Protein AF-A0A9P6QVF9-F1 (afdb_monomer_lite)

Structure (mmCIF, N/CA/C/O backbone):
data_AF-A0A9P6QVF9-F1
#
_entry.id   AF-A0A9P6QVF9-F1
#
loop_
_atom_site.group_PDB
_atom_site.id
_atom_site.type_symbol
_atom_site.label_atom_id
_atom_site.label_alt_id
_atom_site.label_comp_id
_atom_site.label_asym_id
_atom_site.label_entity_id
_atom_site.label_seq_id
_atom_site.pdbx_PDB_ins_code
_atom_site.Cartn_x
_atom_site.Cartn_y
_atom_site.Cartn_z
_atom_site.occupancy
_atom_site.B_iso_or_equiv
_atom_site.auth_seq_id
_atom_site.auth_comp_id
_atom_site.auth_asym_id
_atom_site.auth_atom_id
_atom_site.pdbx_PDB_model_num
ATOM 1 N N . MET A 1 1 ? 20.000 -30.151 -57.744 1.00 41.16 1 MET A N 1
ATOM 2 C CA . MET A 1 1 ? 19.750 -29.574 -56.409 1.00 41.16 1 MET A CA 1
ATOM 3 C C . MET A 1 1 ? 18.537 -28.667 -56.539 1.00 41.16 1 MET A C 1
ATOM 5 O O . MET A 1 1 ? 18.630 -27.640 -57.194 1.00 41.16 1 MET A O 1
ATOM 9 N N . ARG A 1 2 ? 17.377 -29.124 -56.068 1.00 47.38 2 ARG A N 1
ATOM 10 C CA . ARG A 1 2 ? 16.087 -28.426 -56.142 1.00 47.38 2 ARG A CA 1
ATOM 11 C C . ARG A 1 2 ? 15.534 -28.455 -54.720 1.00 47.38 2 ARG A C 1
ATOM 13 O O . ARG A 1 2 ? 15.505 -29.525 -54.126 1.00 47.38 2 ARG A O 1
ATOM 20 N N . LEU A 1 3 ? 15.250 -27.286 -54.156 1.00 45.09 3 LEU A N 1
ATOM 21 C CA . LEU A 1 3 ? 14.757 -27.143 -52.787 1.00 45.09 3 LEU A CA 1
ATOM 22 C C . LEU A 1 3 ? 13.259 -27.481 -52.757 1.00 45.09 3 LEU A C 1
ATOM 24 O O . LEU A 1 3 ? 12.500 -26.962 -53.576 1.00 45.09 3 LEU A O 1
ATOM 28 N N . GLU A 1 4 ? 12.867 -28.367 -51.842 1.00 59.50 4 GLU A N 1
ATOM 29 C CA . GLU A 1 4 ? 11.473 -28.711 -51.532 1.00 59.50 4 GLU A CA 1
ATOM 30 C C . GLU A 1 4 ? 10.779 -27.554 -50.771 1.00 59.50 4 GLU A C 1
ATOM 32 O O . GLU A 1 4 ? 11.452 -26.831 -50.029 1.00 59.50 4 GLU A O 1
ATOM 37 N N . PRO A 1 5 ? 9.455 -27.349 -50.920 1.00 50.53 5 PRO A N 1
ATOM 38 C CA . PRO A 1 5 ? 8.721 -26.276 -50.247 1.00 50.53 5 PRO A CA 1
ATOM 39 C C . PRO A 1 5 ? 8.345 -26.645 -48.800 1.00 50.53 5 PRO A C 1
ATOM 41 O O . PRO A 1 5 ? 7.851 -27.739 -48.534 1.00 50.53 5 PRO A O 1
ATOM 44 N N . LEU A 1 6 ? 8.531 -25.712 -47.860 1.00 49.53 6 LEU A N 1
ATOM 45 C CA . LEU A 1 6 ? 8.121 -25.882 -46.464 1.00 49.53 6 LEU A CA 1
ATOM 46 C C . LEU A 1 6 ? 6.632 -25.521 -46.299 1.00 49.53 6 LEU A C 1
ATOM 48 O O . LEU A 1 6 ? 6.239 -24.377 -46.526 1.00 49.53 6 LEU A O 1
ATOM 52 N N . LEU A 1 7 ? 5.818 -26.488 -45.873 1.00 46.38 7 LEU A N 1
ATOM 53 C CA . LEU A 1 7 ? 4.444 -26.299 -45.398 1.00 46.38 7 LEU A CA 1
ATOM 54 C C . LEU A 1 7 ? 4.333 -26.872 -43.976 1.00 46.38 7 LEU A C 1
ATOM 56 O O . LEU A 1 7 ? 4.651 -28.044 -43.811 1.00 46.38 7 LEU A O 1
ATOM 60 N N . LEU A 1 8 ? 3.885 -26.066 -42.997 1.00 40.12 8 LEU A N 1
ATOM 61 C CA . LEU A 1 8 ? 3.154 -26.396 -41.739 1.00 40.12 8 LEU A CA 1
ATOM 62 C C . LEU A 1 8 ? 3.320 -25.222 -40.745 1.00 40.12 8 LEU A C 1
ATOM 64 O O . LEU A 1 8 ? 4.406 -24.665 -40.665 1.00 40.12 8 LEU A O 1
ATOM 68 N N . ALA A 1 9 ? 2.391 -24.823 -39.874 1.00 36.91 9 ALA A N 1
ATOM 69 C CA . ALA A 1 9 ? 0.944 -24.970 -39.705 1.00 36.91 9 ALA A CA 1
ATOM 70 C C . ALA A 1 9 ? 0.539 -24.014 -38.559 1.00 36.91 9 ALA A C 1
ATOM 72 O O . ALA A 1 9 ? 1.355 -23.689 -37.697 1.00 36.91 9 ALA A O 1
ATOM 73 N N . ALA A 1 10 ? -0.718 -23.572 -38.543 1.00 45.25 10 ALA A N 1
ATOM 74 C CA . ALA A 1 10 ? -1.314 -22.890 -37.400 1.00 45.25 10 ALA A CA 1
ATOM 75 C C . ALA A 1 10 ? -1.570 -23.882 -36.251 1.00 45.25 10 ALA A C 1
ATOM 77 O O . ALA A 1 10 ? -2.075 -24.975 -36.496 1.00 45.25 10 ALA A O 1
ATOM 78 N N . THR A 1 11 ? -1.319 -23.475 -35.005 1.00 36.38 11 THR A N 1
ATOM 79 C CA . THR A 1 11 ? -1.857 -24.154 -33.815 1.00 36.38 11 THR A CA 1
ATOM 80 C C . THR A 1 11 ? -2.284 -23.133 -32.772 1.00 36.38 11 THR A C 1
ATOM 82 O O . THR A 1 11 ? -1.460 -22.474 -32.142 1.00 36.38 11 THR A O 1
ATOM 85 N N . SER A 1 12 ? -3.598 -23.031 -32.596 1.00 43.41 12 SER A N 1
ATOM 86 C CA . SER A 1 12 ? -4.263 -22.491 -31.415 1.00 43.41 12 SER A CA 1
ATOM 87 C C . SER A 1 12 ? -3.916 -23.352 -30.196 1.00 43.41 12 SER A C 1
ATOM 89 O O . SER A 1 12 ? -3.988 -24.576 -30.289 1.00 43.41 12 SER A O 1
ATOM 91 N N . ILE A 1 13 ? -3.611 -22.750 -29.043 1.00 44.88 13 ILE A N 1
ATOM 92 C CA . ILE A 1 13 ? -3.644 -23.462 -27.756 1.00 44.88 13 ILE A CA 1
ATOM 93 C C . ILE A 1 13 ? -4.695 -22.798 -26.870 1.00 44.88 13 ILE A C 1
ATOM 95 O O . ILE A 1 13 ? -4.659 -21.597 -26.612 1.00 44.88 13 ILE A O 1
ATOM 99 N N . SER A 1 14 ? -5.665 -23.623 -26.484 1.00 39.09 14 SER A N 1
ATOM 100 C CA . SER A 1 14 ? -6.844 -23.302 -25.691 1.00 39.09 14 SER A CA 1
ATOM 101 C C . SER A 1 14 ? -6.558 -23.334 -24.189 1.00 39.09 14 SER A C 1
ATOM 103 O O . SER A 1 14 ? -5.805 -24.167 -23.694 1.00 39.09 14 SER A O 1
ATOM 105 N N . LEU A 1 15 ? -7.273 -22.442 -23.509 1.00 43.50 15 LEU A N 1
ATOM 106 C CA . LEU A 1 15 ? -7.647 -22.352 -22.099 1.00 43.50 15 LEU A CA 1
ATOM 107 C C . LEU A 1 15 ? -7.836 -23.698 -21.356 1.00 43.50 15 LEU A C 1
ATOM 109 O O . LEU A 1 15 ? -8.601 -24.542 -21.822 1.00 43.50 15 LEU A O 1
ATOM 113 N N . VAL A 1 16 ? -7.261 -23.821 -20.149 1.00 40.62 16 VAL A N 1
ATOM 114 C CA . VAL A 1 16 ? -7.774 -24.633 -19.019 1.00 40.62 16 VAL A CA 1
ATOM 115 C C . VAL A 1 16 ? -7.576 -23.837 -17.717 1.00 40.62 16 VAL A C 1
ATOM 117 O O . VAL A 1 16 ? -6.576 -23.141 -17.559 1.00 40.62 16 VAL A O 1
ATOM 120 N N . ALA A 1 17 ? -8.564 -23.895 -16.823 1.00 34.88 17 ALA A N 1
ATOM 121 C CA . ALA A 1 17 ? -8.843 -22.933 -15.759 1.00 34.88 17 ALA A CA 1
ATOM 122 C C . ALA A 1 17 ? -8.644 -23.480 -14.318 1.00 34.88 17 ALA A C 1
ATOM 124 O O . ALA A 1 17 ? -8.763 -24.681 -14.104 1.00 34.88 17 ALA A O 1
ATOM 125 N N . LEU A 1 18 ? -8.470 -22.536 -13.370 1.00 39.56 18 LEU A N 1
ATOM 126 C CA . LEU A 1 18 ? -8.835 -22.519 -11.926 1.00 39.56 18 LEU A CA 1
ATOM 127 C C . LEU A 1 18 ? -8.061 -23.395 -10.903 1.00 39.56 18 LEU A C 1
ATOM 129 O O . LEU A 1 18 ? -8.211 -24.606 -10.889 1.00 39.56 18 LEU A O 1
ATOM 133 N N . THR A 1 19 ? -7.312 -22.770 -9.973 1.00 38.16 19 THR A N 1
ATOM 134 C CA . THR A 1 19 ? -7.721 -22.410 -8.581 1.00 38.16 19 THR A CA 1
ATOM 135 C C . THR A 1 19 ? -6.498 -22.106 -7.691 1.00 38.16 19 THR A C 1
ATOM 137 O O . THR A 1 19 ? -5.826 -23.031 -7.243 1.00 38.16 19 THR A O 1
ATOM 140 N N . SER A 1 20 ? -6.269 -20.836 -7.351 1.00 36.72 20 SER A N 1
ATOM 141 C CA . SER A 1 20 ? -5.909 -20.393 -5.990 1.00 36.72 20 SER A CA 1
ATOM 142 C C . SER A 1 20 ? -5.863 -18.862 -5.944 1.00 36.72 20 SER A C 1
ATOM 144 O O . SER A 1 20 ? -5.066 -18.208 -6.606 1.00 36.72 20 SER A O 1
ATOM 146 N N . ILE A 1 21 ? -6.780 -1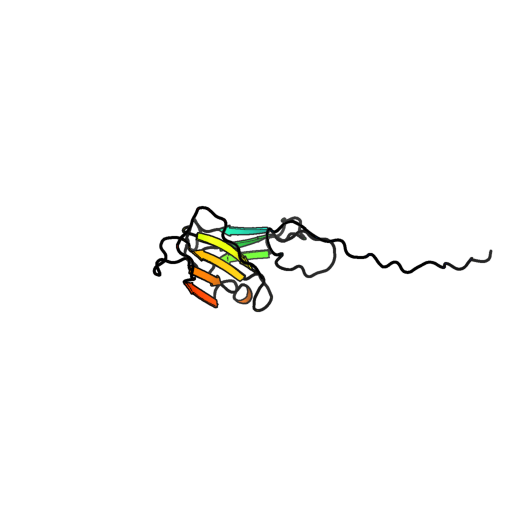8.287 -5.171 1.00 45.78 21 ILE A N 1
ATOM 147 C CA . ILE A 1 21 ? -6.770 -16.879 -4.776 1.00 45.78 21 ILE A CA 1
ATOM 148 C C . ILE A 1 21 ? -5.526 -16.656 -3.913 1.00 45.78 21 ILE A C 1
ATOM 150 O O . ILE A 1 21 ? -5.457 -17.270 -2.852 1.00 45.78 21 ILE A O 1
ATOM 154 N N . GLN A 1 22 ? -4.593 -15.804 -4.349 1.00 32.62 22 GLN A N 1
ATOM 155 C CA . GLN A 1 22 ? -3.842 -14.838 -3.530 1.00 32.62 22 GLN A CA 1
ATOM 156 C C . GLN A 1 22 ? -3.112 -13.845 -4.458 1.00 32.62 22 GLN A C 1
ATOM 158 O O . GLN A 1 22 ? -2.363 -14.256 -5.336 1.00 32.62 22 GLN A O 1
ATOM 163 N N . ALA A 1 23 ? -3.307 -12.552 -4.185 1.00 37.00 23 ALA A N 1
ATOM 164 C CA . ALA A 1 23 ? -2.587 -11.395 -4.722 1.00 37.00 23 ALA A CA 1
ATOM 165 C C . ALA A 1 23 ? -2.733 -11.125 -6.231 1.00 37.00 23 ALA A C 1
ATOM 167 O O . ALA A 1 23 ? -2.056 -11.692 -7.086 1.00 37.00 23 ALA A O 1
ATOM 168 N N . TYR A 1 24 ? -3.594 -10.160 -6.541 1.00 42.28 24 TYR A N 1
ATOM 169 C CA . TYR A 1 24 ? -3.628 -9.516 -7.839 1.00 42.28 24 TYR A CA 1
ATOM 170 C C . TYR A 1 24 ? -2.259 -8.946 -8.227 1.00 42.28 24 TYR A C 1
ATOM 172 O O . TYR A 1 24 ? -1.623 -8.189 -7.493 1.00 42.28 24 TYR A O 1
ATOM 180 N N . ASN A 1 25 ? -1.823 -9.343 -9.421 1.00 41.41 25 ASN A N 1
ATOM 181 C CA . ASN A 1 25 ? -0.649 -8.839 -10.110 1.00 41.41 25 ASN A CA 1
ATOM 182 C C . ASN A 1 25 ? -0.811 -7.342 -10.401 1.00 41.41 25 ASN A C 1
ATOM 184 O O . ASN A 1 25 ? -1.573 -6.976 -11.298 1.00 41.41 25 ASN A O 1
ATOM 188 N N . VAL A 1 26 ? -0.020 -6.476 -9.761 1.00 47.81 26 VAL A N 1
ATOM 189 C CA . VAL A 1 26 ? 0.208 -5.136 -10.317 1.00 47.81 26 VAL A CA 1
ATOM 190 C C . VAL A 1 26 ? 1.258 -5.201 -11.432 1.00 47.81 26 VAL A C 1
ATOM 192 O O . VAL A 1 26 ? 2.441 -4.972 -11.223 1.00 47.81 26 VAL A O 1
ATOM 195 N N . LEU A 1 27 ? 0.756 -5.576 -12.611 1.00 48.09 27 LEU A N 1
ATOM 196 C CA . LEU A 1 27 ? 1.010 -5.034 -13.954 1.00 48.09 27 LEU A CA 1
ATOM 197 C C . LEU A 1 27 ? 2.465 -4.835 -14.445 1.00 48.09 27 LEU A C 1
ATOM 199 O O . LEU A 1 27 ? 3.048 -3.757 -14.363 1.00 48.09 27 LEU A O 1
ATOM 203 N N . ASN A 1 28 ? 2.946 -5.875 -15.141 1.00 56.69 28 ASN A N 1
ATOM 204 C CA . ASN A 1 28 ? 3.884 -5.834 -16.275 1.00 56.69 28 ASN A CA 1
ATOM 205 C C . ASN A 1 28 ? 3.642 -4.639 -17.212 1.00 56.69 28 ASN A C 1
ATOM 207 O O . ASN A 1 28 ? 2.479 -4.411 -17.515 1.00 56.69 28 ASN A O 1
ATOM 211 N N . GLN A 1 29 ? 4.699 -4.030 -17.789 1.00 46.53 29 GLN A N 1
ATOM 212 C CA . GLN A 1 29 ? 4.863 -3.823 -19.251 1.00 46.53 29 GLN A CA 1
ATOM 213 C C . GLN A 1 29 ? 6.312 -3.417 -19.624 1.00 46.53 29 GLN A C 1
ATOM 215 O O . GLN A 1 29 ? 6.639 -2.240 -19.682 1.00 46.53 29 GLN A O 1
ATOM 220 N N . THR A 1 30 ? 7.164 -4.385 -19.972 1.00 37.03 30 THR A N 1
ATOM 221 C CA . THR A 1 30 ? 7.633 -4.566 -21.363 1.00 37.03 30 THR A CA 1
ATOM 222 C C . THR A 1 30 ? 7.828 -6.068 -21.590 1.00 37.03 30 THR A C 1
ATOM 224 O O . THR A 1 30 ? 8.075 -6.813 -20.646 1.00 37.03 30 THR A O 1
ATOM 227 N N . GLY A 1 31 ? 7.584 -6.545 -22.809 1.00 43.19 31 GLY A N 1
ATOM 228 C CA . GLY A 1 31 ? 7.525 -7.972 -23.122 1.00 43.19 31 GLY A CA 1
ATOM 229 C C . GLY A 1 31 ? 8.776 -8.779 -22.737 1.00 43.19 31 GLY A C 1
ATOM 230 O O . GLY A 1 31 ? 9.888 -8.264 -22.707 1.00 43.19 31 GLY A O 1
ATOM 231 N N . SER A 1 32 ? 8.553 -10.084 -22.547 1.00 43.53 32 SER A N 1
ATOM 232 C CA . SER A 1 32 ? 9.502 -11.164 -22.212 1.00 43.53 32 SER A CA 1
ATOM 233 C C . SER A 1 32 ? 9.743 -11.430 -20.712 1.00 43.53 32 SER A C 1
ATOM 235 O O . SER A 1 32 ? 10.614 -10.858 -20.077 1.00 43.53 32 SER A O 1
ATOM 237 N N . GLY A 1 33 ? 8.972 -12.368 -20.147 1.00 53.34 33 GLY A N 1
ATOM 238 C CA . GLY A 1 33 ? 9.454 -13.325 -19.134 1.00 53.34 33 GLY A CA 1
ATOM 239 C C . GLY A 1 33 ? 10.055 -12.823 -17.809 1.00 53.34 33 GLY A C 1
ATOM 240 O O . GLY A 1 33 ? 10.775 -13.596 -17.184 1.00 53.34 33 GLY A O 1
ATOM 241 N N . GLY A 1 34 ? 9.810 -11.583 -17.378 1.00 67.75 34 GLY A N 1
ATOM 242 C CA . GLY A 1 34 ? 10.340 -11.049 -16.115 1.00 67.75 34 GLY A CA 1
ATOM 243 C C . GLY A 1 34 ? 9.534 -11.454 -14.872 1.00 67.75 34 GLY A C 1
ATOM 244 O O . GLY A 1 34 ? 8.325 -11.658 -14.948 1.00 67.75 34 GLY A O 1
ATOM 245 N N . ASN A 1 35 ? 10.209 -11.542 -13.720 1.00 84.44 35 ASN A N 1
ATOM 246 C CA . ASN A 1 35 ? 9.578 -11.700 -12.403 1.00 84.44 35 ASN A CA 1
ATOM 247 C C . ASN A 1 35 ? 8.797 -10.428 -12.003 1.00 84.44 35 ASN A C 1
ATOM 249 O O . ASN A 1 35 ? 9.167 -9.344 -12.465 1.00 84.44 35 ASN A O 1
ATOM 253 N N . PRO A 1 36 ? 7.780 -10.518 -11.120 1.00 84.81 36 PRO A N 1
ATOM 254 C CA . PRO A 1 36 ? 7.169 -9.333 -10.514 1.00 84.81 36 PRO A CA 1
ATOM 255 C C . PRO A 1 36 ? 8.201 -8.512 -9.730 1.00 84.81 36 PRO A C 1
ATOM 257 O O . PRO A 1 36 ? 9.190 -9.055 -9.237 1.00 84.81 36 PRO A O 1
ATOM 260 N N . ASP A 1 37 ? 7.961 -7.210 -9.583 1.00 88.00 37 ASP A N 1
ATOM 261 C CA . ASP A 1 37 ? 8.799 -6.350 -8.746 1.00 88.00 37 ASP A CA 1
ATOM 262 C C . ASP A 1 37 ? 8.608 -6.671 -7.252 1.00 88.00 37 ASP A C 1
ATOM 264 O O . ASP A 1 37 ? 7.502 -6.954 -6.789 1.00 88.00 37 ASP A O 1
ATOM 268 N N . LEU A 1 38 ? 9.691 -6.597 -6.475 1.00 93.31 38 LEU A N 1
ATOM 269 C CA . LEU A 1 38 ? 9.655 -6.761 -5.021 1.00 93.31 38 LEU A CA 1
ATOM 270 C C . LEU A 1 38 ? 9.401 -5.408 -4.359 1.00 93.31 38 LEU A C 1
ATOM 272 O O . LEU A 1 38 ? 10.172 -4.468 -4.559 1.00 93.31 38 LEU A O 1
ATOM 276 N N . VAL A 1 39 ? 8.374 -5.332 -3.514 1.00 95.94 39 VAL A N 1
ATOM 277 C CA . VAL A 1 39 ? 8.044 -4.128 -2.743 1.00 95.94 39 VAL A CA 1
ATOM 278 C C . VAL A 1 39 ? 8.366 -4.341 -1.268 1.00 95.94 39 VAL A C 1
ATOM 280 O O . VAL A 1 39 ? 7.946 -5.325 -0.663 1.00 95.94 39 VAL A O 1
ATOM 283 N N . PHE A 1 40 ? 9.082 -3.389 -0.676 1.00 96.75 40 PHE A N 1
ATOM 284 C CA . PHE A 1 40 ? 9.288 -3.291 0.764 1.00 96.75 40 PHE A CA 1
ATOM 285 C C . PHE A 1 40 ? 8.712 -1.968 1.274 1.00 96.75 40 PHE A C 1
ATOM 287 O O . PHE A 1 40 ? 9.105 -0.890 0.828 1.00 96.75 40 PHE A O 1
ATOM 294 N N . ILE A 1 41 ? 7.771 -2.062 2.213 1.00 97.88 41 ILE A N 1
ATOM 295 C CA . ILE A 1 41 ? 7.120 -0.912 2.844 1.00 97.88 41 ILE A CA 1
ATOM 296 C C . ILE A 1 41 ? 7.717 -0.771 4.240 1.00 97.88 41 ILE A C 1
ATOM 298 O O . ILE A 1 41 ? 7.466 -1.588 5.128 1.00 97.88 41 ILE A O 1
ATOM 302 N N . LYS A 1 42 ? 8.553 0.248 4.429 1.00 97.56 42 LYS A N 1
ATOM 303 C CA . LYS A 1 42 ? 9.252 0.481 5.691 1.00 97.56 42 LYS A CA 1
ATOM 304 C C . LYS A 1 42 ? 8.416 1.403 6.570 1.00 97.56 42 LYS A C 1
ATOM 306 O O . LYS A 1 42 ? 8.261 2.583 6.270 1.00 97.56 42 LYS A O 1
ATOM 311 N N . THR A 1 43 ? 7.891 0.864 7.666 1.00 97.94 43 THR A N 1
ATOM 312 C CA . THR A 1 43 ? 6.884 1.534 8.509 1.00 97.94 43 THR A CA 1
ATOM 313 C C . THR A 1 43 ? 7.422 2.082 9.827 1.00 97.94 43 THR A C 1
ATOM 315 O O . THR A 1 43 ? 6.691 2.726 10.571 1.00 97.94 43 THR A O 1
ATOM 318 N N . SER A 1 44 ? 8.694 1.835 10.135 1.00 96.06 44 SER A N 1
ATOM 319 C CA . SER A 1 44 ? 9.332 2.246 11.385 1.00 96.06 44 SER A CA 1
ATOM 320 C C . SER A 1 44 ? 10.812 2.554 11.168 1.00 96.06 44 SER A C 1
ATOM 322 O O . SER A 1 44 ? 11.415 2.104 10.187 1.00 96.06 44 SER A O 1
ATOM 324 N N . ASN A 1 45 ? 11.405 3.324 12.088 1.00 94.62 45 ASN A N 1
ATOM 325 C CA . ASN A 1 45 ? 12.826 3.695 12.059 1.00 94.62 45 ASN A CA 1
ATOM 326 C C . ASN A 1 45 ? 13.249 4.299 10.704 1.00 94.62 45 ASN A C 1
ATOM 328 O O . ASN A 1 45 ? 14.287 3.953 10.124 1.00 94.62 45 ASN A O 1
ATOM 332 N N . THR A 1 46 ? 12.390 5.162 10.163 1.00 95.19 46 THR A N 1
ATOM 333 C CA . THR A 1 46 ? 12.639 5.889 8.915 1.00 95.19 46 THR A CA 1
ATOM 334 C C . THR A 1 46 ? 13.311 7.228 9.231 1.00 95.19 46 THR A C 1
ATOM 336 O O . THR A 1 46 ? 12.874 7.913 10.159 1.00 95.19 46 THR A O 1
ATOM 339 N N . PRO A 1 47 ? 14.360 7.642 8.495 1.00 93.88 47 PRO A N 1
ATOM 340 C CA . PRO A 1 47 ? 15.017 8.932 8.726 1.00 93.88 47 PRO A CA 1
ATOM 341 C C . PRO A 1 47 ? 14.069 10.134 8.625 1.00 93.88 47 PRO A C 1
ATOM 343 O O . PRO A 1 47 ? 14.282 11.148 9.283 1.00 93.88 47 PRO A O 1
ATOM 346 N N . SER A 1 48 ? 13.019 10.016 7.807 1.00 93.69 48 SER A N 1
ATOM 347 C CA . SER A 1 48 ? 12.014 11.060 7.590 1.00 93.69 48 SER A CA 1
ATOM 348 C C . SER A 1 48 ? 10.874 11.060 8.619 1.00 93.69 48 SER A C 1
ATOM 350 O O . SER A 1 48 ? 10.057 11.981 8.620 1.00 93.69 48 SER A O 1
ATOM 352 N N . GLY A 1 49 ? 10.767 10.023 9.460 1.00 97.19 49 GLY A N 1
ATOM 353 C CA . GLY A 1 49 ? 9.584 9.774 10.293 1.00 97.19 49 GLY A CA 1
ATOM 354 C C . GLY A 1 49 ? 8.321 9.417 9.492 1.00 97.19 49 GLY A C 1
ATOM 355 O O . GLY A 1 49 ? 7.224 9.373 10.056 1.00 97.19 49 GLY A O 1
ATOM 356 N N . ARG A 1 50 ? 8.454 9.180 8.181 1.00 98.25 50 ARG A N 1
ATOM 357 C CA . ARG A 1 50 ? 7.371 8.841 7.254 1.00 98.25 50 ARG A CA 1
ATOM 358 C C . ARG A 1 50 ? 7.551 7.436 6.708 1.00 98.25 50 ARG A C 1
ATOM 360 O O . ARG A 1 50 ? 8.675 6.979 6.549 1.00 98.25 50 ARG A O 1
ATOM 367 N N . VAL A 1 51 ? 6.455 6.734 6.430 1.00 98.50 51 VAL A N 1
ATOM 368 C CA . VAL A 1 51 ? 6.519 5.415 5.775 1.00 98.50 51 VAL A CA 1
ATOM 369 C C . VAL A 1 51 ? 7.245 5.569 4.443 1.00 98.50 51 VAL A C 1
ATOM 371 O O . VAL A 1 51 ? 6.977 6.525 3.718 1.00 98.50 51 VAL A O 1
ATOM 374 N N . GLU A 1 52 ? 8.142 4.646 4.112 1.00 98.12 52 GLU A N 1
ATOM 375 C CA . GLU A 1 52 ? 8.894 4.656 2.853 1.00 98.12 52 GLU A CA 1
ATOM 376 C C . GLU A 1 52 ? 8.499 3.468 1.978 1.00 98.12 52 GLU A C 1
ATOM 378 O O . GLU A 1 52 ? 8.377 2.340 2.465 1.00 98.12 52 GLU A O 1
ATOM 383 N N . VAL A 1 53 ? 8.355 3.709 0.674 1.00 97.56 53 VAL A N 1
ATOM 384 C CA . VAL A 1 53 ? 8.168 2.654 -0.328 1.00 97.56 53 VAL A CA 1
ATOM 385 C C . VAL A 1 53 ? 9.482 2.416 -1.054 1.00 97.56 53 VAL A C 1
ATOM 387 O O . VAL A 1 53 ? 10.071 3.337 -1.626 1.00 97.56 53 VAL A O 1
ATOM 390 N N . HIS A 1 54 ? 9.901 1.155 -1.064 1.00 96.38 54 HIS A N 1
ATOM 391 C CA . HIS A 1 54 ? 11.069 0.657 -1.778 1.00 96.38 54 HIS A CA 1
ATOM 392 C C . HIS A 1 54 ? 10.610 -0.369 -2.814 1.00 96.38 54 HIS A C 1
ATOM 394 O O . HIS A 1 54 ? 9.875 -1.291 -2.465 1.00 96.38 54 HIS A O 1
ATOM 400 N N . ILE A 1 55 ? 11.041 -0.237 -4.071 1.00 93.94 55 ILE A N 1
ATOM 401 C CA . ILE A 1 55 ? 10.721 -1.203 -5.136 1.00 93.94 55 ILE A CA 1
ATOM 402 C C . ILE A 1 55 ? 12.008 -1.658 -5.819 1.00 93.94 55 ILE A C 1
ATOM 404 O O . ILE A 1 55 ? 12.782 -0.828 -6.307 1.00 93.94 55 ILE A O 1
ATOM 408 N N . ALA A 1 56 ? 12.232 -2.970 -5.858 1.00 91.00 56 ALA A N 1
ATOM 409 C CA . ALA A 1 56 ? 13.317 -3.609 -6.592 1.00 91.00 56 ALA A CA 1
ATOM 410 C C . ALA A 1 56 ? 12.776 -4.315 -7.840 1.00 91.00 56 ALA A C 1
ATOM 412 O O . ALA A 1 56 ? 11.810 -5.072 -7.767 1.00 91.00 56 ALA A O 1
ATOM 413 N N . SER A 1 57 ? 13.425 -4.077 -8.978 1.00 85.69 57 SER A N 1
ATOM 414 C CA . SER A 1 57 ? 12.966 -4.547 -10.283 1.00 85.69 57 SER A CA 1
ATOM 415 C C . SER A 1 57 ? 13.098 -6.066 -10.421 1.00 85.69 57 SER A C 1
ATOM 417 O O . SER A 1 57 ? 14.209 -6.604 -10.355 1.00 85.69 57 SER A O 1
ATOM 419 N N . GLY A 1 58 ? 11.998 -6.760 -10.698 1.00 84.94 58 GLY A N 1
ATOM 420 C CA . GLY A 1 58 ? 11.981 -8.200 -10.948 1.00 84.94 58 GLY A CA 1
ATOM 421 C C . GLY A 1 58 ? 12.718 -8.584 -12.232 1.00 84.94 58 GLY A C 1
ATOM 422 O O . GLY A 1 58 ? 13.441 -9.583 -12.254 1.00 84.94 58 GLY A O 1
ATOM 423 N N . SER A 1 59 ? 12.662 -7.741 -13.271 1.00 86.25 59 SER A N 1
ATOM 424 C CA . SER A 1 59 ? 13.442 -7.929 -14.508 1.00 86.25 59 SER A CA 1
ATOM 425 C C . SER A 1 59 ? 14.954 -7.828 -14.290 1.00 86.25 59 SER A C 1
ATOM 427 O O . SER A 1 59 ? 15.727 -8.391 -15.059 1.00 86.25 59 SER A O 1
ATOM 429 N N . SER A 1 60 ? 15.390 -7.143 -13.228 1.00 83.75 60 SER A N 1
ATOM 430 C CA . SER A 1 60 ? 16.799 -7.080 -12.824 1.00 83.75 60 SER A CA 1
ATOM 431 C C . SER A 1 60 ? 17.232 -8.230 -11.903 1.00 83.75 60 SER A C 1
ATOM 433 O O . SER A 1 60 ? 18.326 -8.172 -11.346 1.00 83.75 60 SER A O 1
ATOM 435 N N . ASN A 1 61 ? 16.382 -9.243 -11.676 1.00 86.56 61 ASN A N 1
ATOM 436 C CA . ASN A 1 61 ? 16.539 -10.212 -10.580 1.00 86.56 61 ASN A CA 1
ATOM 437 C C . ASN A 1 61 ? 16.751 -9.514 -9.226 1.00 86.56 61 ASN A C 1
ATOM 439 O O . ASN A 1 61 ? 17.617 -9.892 -8.430 1.00 86.56 61 ASN A O 1
ATOM 443 N N . TYR A 1 62 ? 15.973 -8.454 -8.997 1.00 88.75 62 TYR A N 1
ATOM 444 C CA . TYR A 1 62 ? 15.976 -7.643 -7.781 1.00 88.75 62 TYR A CA 1
ATOM 445 C C . TYR A 1 62 ? 17.313 -6.938 -7.479 1.00 88.75 62 TYR A C 1
ATOM 447 O O . TYR A 1 62 ? 17.531 -6.502 -6.351 1.00 88.75 62 TYR A O 1
ATOM 455 N N . GLN A 1 63 ? 18.208 -6.801 -8.467 1.00 93.00 63 GLN A N 1
ATOM 456 C CA . GLN A 1 63 ? 19.510 -6.135 -8.305 1.00 93.00 63 GLN A CA 1
ATOM 457 C C . GLN A 1 63 ? 19.453 -4.614 -8.510 1.00 93.00 63 GLN A C 1
ATOM 459 O O . GLN A 1 63 ? 20.400 -3.909 -8.170 1.00 93.00 63 GLN A O 1
ATOM 464 N N . GLN A 1 64 ? 18.359 -4.088 -9.061 1.00 85.19 64 GLN A N 1
ATOM 465 C CA . GLN A 1 64 ? 18.150 -2.655 -9.254 1.00 85.19 64 GLN A CA 1
ATOM 466 C C . GLN A 1 64 ? 16.979 -2.166 -8.409 1.00 85.19 64 GLN A C 1
ATOM 468 O O . GLN A 1 64 ? 15.854 -2.648 -8.551 1.00 85.19 64 GLN A O 1
ATOM 473 N N . ARG A 1 65 ? 17.232 -1.163 -7.562 1.00 90.38 65 ARG A N 1
ATOM 474 C CA . ARG A 1 65 ? 16.172 -0.406 -6.892 1.00 90.38 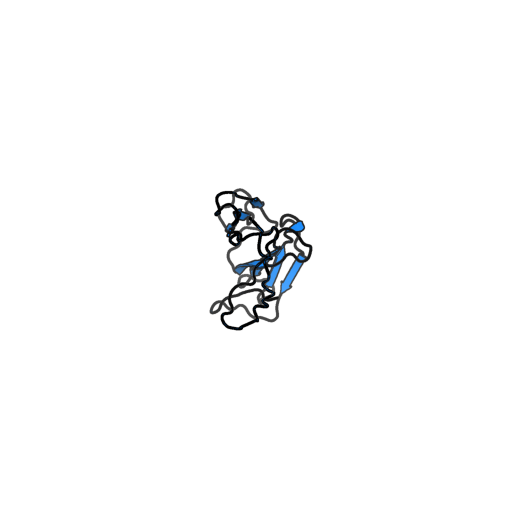65 ARG A CA 1
ATOM 475 C C . ARG A 1 65 ? 15.664 0.681 -7.834 1.00 90.38 65 ARG A C 1
ATOM 477 O O . ARG A 1 65 ? 16.443 1.507 -8.297 1.00 90.38 65 ARG A O 1
ATOM 484 N N . ILE A 1 66 ? 14.366 0.659 -8.111 1.00 90.12 66 ILE A N 1
ATOM 485 C CA . ILE A 1 66 ? 13.696 1.570 -9.050 1.00 90.12 66 ILE A CA 1
ATOM 486 C C . ILE A 1 66 ? 12.829 2.619 -8.342 1.00 90.12 66 ILE A C 1
ATOM 488 O O . ILE A 1 66 ? 12.485 3.635 -8.943 1.00 90.12 66 ILE A O 1
ATOM 492 N N . VAL A 1 67 ? 12.502 2.406 -7.061 1.00 92.81 67 VAL A N 1
ATOM 493 C CA . VAL A 1 67 ? 11.808 3.381 -6.205 1.00 92.81 67 VAL A CA 1
ATOM 494 C C . VAL A 1 67 ? 12.385 3.328 -4.792 1.00 92.81 67 VAL A C 1
ATOM 496 O O . VAL A 1 67 ? 12.583 2.243 -4.251 1.00 92.81 67 VAL A O 1
ATOM 499 N N . GLU A 1 68 ? 12.623 4.503 -4.212 1.00 95.50 68 GLU A N 1
ATOM 500 C CA . GLU A 1 68 ? 12.977 4.723 -2.806 1.00 95.50 68 GLU A CA 1
ATOM 501 C C . GLU A 1 68 ? 12.503 6.123 -2.415 1.00 95.50 68 GLU A C 1
ATOM 503 O O . GLU A 1 68 ? 13.156 7.117 -2.734 1.00 95.50 68 GLU A O 1
ATOM 508 N N . VAL A 1 69 ? 11.318 6.225 -1.813 1.00 95.81 69 VAL A N 1
ATOM 509 C CA . VAL A 1 69 ? 10.724 7.526 -1.473 1.00 95.81 69 VAL A CA 1
ATOM 510 C C . VAL A 1 69 ? 9.977 7.471 -0.139 1.00 95.81 69 VAL A C 1
ATOM 512 O O . VAL A 1 69 ? 9.300 6.474 0.134 1.00 95.81 69 VAL A O 1
ATOM 515 N N . PRO A 1 70 ? 10.042 8.536 0.685 1.00 98.00 70 PRO A N 1
ATOM 516 C CA . PRO A 1 70 ? 9.103 8.712 1.783 1.00 98.00 70 PRO A CA 1
ATOM 517 C C . PRO A 1 70 ? 7.709 9.000 1.227 1.00 98.00 70 PRO A C 1
ATOM 519 O O . PRO A 1 70 ? 7.557 9.555 0.140 1.00 98.00 70 PRO A O 1
ATOM 522 N N . THR A 1 71 ? 6.684 8.656 1.989 1.00 98.56 71 THR A N 1
ATOM 523 C CA . THR A 1 71 ? 5.283 8.892 1.640 1.00 98.56 71 THR A CA 1
ATOM 524 C C . THR A 1 71 ? 4.675 9.971 2.529 1.00 98.56 71 THR A C 1
ATOM 526 O O . THR A 1 71 ? 5.290 10.467 3.472 1.00 98.56 71 THR A O 1
ATOM 529 N N . THR A 1 72 ? 3.433 10.336 2.243 1.00 98.50 72 THR A N 1
ATOM 530 C CA . THR A 1 72 ? 2.641 11.254 3.070 1.00 98.50 72 THR A CA 1
ATOM 531 C C . THR A 1 72 ? 2.305 10.698 4.473 1.00 98.50 72 THR A C 1
ATOM 533 O O . THR A 1 72 ? 2.036 11.455 5.408 1.00 98.50 72 THR A O 1
ATOM 536 N N . PHE A 1 73 ? 2.397 9.381 4.676 1.00 98.56 73 PHE A N 1
ATOM 537 C CA . PHE A 1 73 ? 2.042 8.730 5.937 1.00 98.56 73 PHE A CA 1
ATOM 538 C C . PHE A 1 73 ? 3.119 8.863 7.011 1.00 98.56 73 PHE A C 1
ATOM 540 O O . PHE A 1 73 ? 4.304 8.674 6.738 1.00 98.56 73 PHE A O 1
ATOM 547 N N . ALA A 1 74 ? 2.716 9.135 8.255 1.00 97.94 74 ALA A N 1
ATOM 548 C CA . ALA A 1 74 ? 3.592 8.943 9.411 1.00 97.94 74 ALA A CA 1
ATOM 549 C C . ALA A 1 74 ? 3.928 7.452 9.597 1.00 97.94 74 ALA A C 1
ATOM 551 O O . ALA A 1 74 ? 3.239 6.583 9.070 1.00 97.94 74 ALA A O 1
ATOM 552 N N . ASN A 1 75 ? 5.005 7.147 10.323 1.00 97.38 75 ASN A N 1
ATOM 553 C CA . ASN A 1 75 ? 5.300 5.770 10.733 1.00 97.38 75 ASN A CA 1
ATOM 554 C C . ASN A 1 75 ? 4.155 5.201 11.588 1.00 97.38 75 ASN A C 1
ATOM 556 O O . ASN A 1 75 ? 3.905 5.685 12.688 1.00 97.38 75 ASN A O 1
ATOM 560 N N . GLU A 1 76 ? 3.482 4.173 11.067 1.00 95.44 76 GLU A N 1
ATOM 561 C CA . GLU A 1 76 ? 2.300 3.541 11.661 1.00 95.44 76 GLU A CA 1
ATOM 562 C C . GLU A 1 76 ? 2.337 2.017 11.448 1.00 95.44 76 GLU A C 1
ATOM 564 O O . GLU A 1 76 ? 2.747 1.524 10.391 1.00 95.44 76 GLU A O 1
ATOM 569 N N . ASN A 1 77 ? 1.920 1.262 12.468 1.00 94.44 77 ASN A N 1
ATOM 570 C CA . ASN A 1 77 ? 1.956 -0.206 12.513 1.00 94.44 77 ASN A CA 1
ATOM 571 C C . ASN A 1 77 ? 0.638 -0.834 13.009 1.00 94.44 77 ASN A C 1
ATOM 573 O O . ASN A 1 77 ? 0.614 -2.002 13.388 1.00 94.44 77 ASN A O 1
ATOM 577 N N . ASP A 1 78 ? -0.449 -0.066 13.005 1.00 95.25 78 ASP A N 1
ATOM 578 C CA . ASP A 1 78 ? -1.778 -0.427 13.506 1.00 95.25 78 ASP A CA 1
ATOM 579 C C . ASP A 1 78 ? -2.734 -0.882 12.386 1.00 95.25 78 ASP A C 1
ATOM 581 O O . ASP A 1 78 ? -3.955 -0.716 12.467 1.00 95.25 78 ASP A O 1
ATOM 585 N N . GLY A 1 79 ? -2.171 -1.484 11.337 1.00 94.75 79 GLY A N 1
ATOM 586 C CA . GLY A 1 79 ? -2.906 -1.978 10.182 1.00 94.75 79 GLY A CA 1
ATOM 587 C C . GLY A 1 79 ? -2.036 -2.745 9.188 1.00 94.75 79 GLY A C 1
ATOM 588 O O . GLY A 1 79 ? -0.881 -3.075 9.459 1.00 94.75 79 GLY A O 1
ATOM 589 N N . THR A 1 80 ? -2.599 -3.012 8.013 1.00 95.31 80 THR A N 1
ATOM 590 C CA . THR A 1 80 ? -1.953 -3.756 6.924 1.00 95.31 80 THR A CA 1
ATOM 591 C C . THR A 1 80 ? -1.576 -2.819 5.782 1.00 95.31 80 THR A C 1
ATOM 593 O O . THR A 1 80 ? -2.400 -2.029 5.327 1.00 95.31 80 THR A O 1
ATOM 596 N N . TRP A 1 81 ? -0.342 -2.929 5.294 1.00 96.88 81 TRP A N 1
ATOM 597 C CA . TRP A 1 81 ? 0.163 -2.168 4.151 1.00 96.88 81 TRP A CA 1
ATOM 598 C C . TRP A 1 81 ? 0.217 -3.040 2.900 1.00 96.88 81 TRP A C 1
ATOM 600 O O . TRP A 1 81 ? 0.716 -4.163 2.957 1.00 96.88 81 TRP A O 1
ATOM 610 N N . LEU A 1 82 ? -0.284 -2.531 1.777 1.00 94.81 82 LEU A N 1
ATOM 611 C CA . LEU A 1 82 ? -0.425 -3.263 0.517 1.00 94.81 82 LEU A CA 1
ATOM 612 C C . LEU A 1 82 ? -0.168 -2.338 -0.679 1.00 94.81 82 LEU A C 1
ATOM 614 O O . LEU A 1 82 ? -0.151 -1.116 -0.544 1.00 94.81 82 LEU A O 1
ATOM 618 N N . MET A 1 83 ? -0.038 -2.931 -1.863 1.00 94.00 83 MET A N 1
ATOM 619 C CA . MET A 1 83 ? -0.015 -2.213 -3.137 1.00 94.00 83 MET A CA 1
ATOM 620 C C . MET A 1 83 ? -1.221 -2.625 -3.982 1.00 94.00 83 MET A C 1
ATOM 622 O O . MET A 1 83 ? -1.615 -3.789 -3.961 1.00 94.00 83 MET A O 1
ATOM 626 N N . THR A 1 84 ? -1.781 -1.688 -4.742 1.00 91.25 84 THR A N 1
ATOM 627 C CA . THR A 1 84 ? -2.889 -1.931 -5.683 1.00 91.25 84 THR A CA 1
ATOM 628 C C . THR A 1 84 ? -2.535 -1.384 -7.069 1.00 91.25 84 THR A C 1
ATOM 630 O O . THR A 1 84 ? -1.697 -0.473 -7.152 1.00 91.25 84 THR A O 1
ATOM 633 N N . PRO A 1 85 ? -3.118 -1.901 -8.172 1.00 87.19 85 PRO A N 1
ATOM 634 C CA . PRO A 1 85 ? -2.939 -1.294 -9.485 1.00 87.19 85 PRO A CA 1
ATOM 635 C C . PRO A 1 85 ? -3.241 0.202 -9.448 1.00 87.19 85 PRO A C 1
ATOM 637 O O . PRO A 1 85 ? -4.162 0.636 -8.758 1.00 87.19 85 PRO A O 1
ATOM 640 N N . SER A 1 86 ? -2.446 0.993 -10.170 1.00 81.31 86 SER A N 1
ATOM 641 C CA . SER A 1 86 ? -2.621 2.443 -10.154 1.00 81.31 86 SER A CA 1
ATOM 642 C C . SER A 1 86 ? -3.959 2.843 -10.762 1.00 81.31 86 SER A C 1
ATOM 644 O O . SER A 1 86 ? -4.226 2.520 -11.921 1.00 81.31 86 SER A O 1
ATOM 646 N N . GLY A 1 87 ? -4.739 3.653 -10.045 1.00 74.19 87 GLY A N 1
ATOM 647 C CA . GLY A 1 87 ? -5.965 4.246 -10.588 1.00 74.19 87 GLY A CA 1
ATOM 648 C C . GLY A 1 87 ? -5.721 5.275 -11.702 1.00 74.19 87 GLY A C 1
ATOM 649 O O . GLY A 1 87 ? -6.648 5.633 -12.423 1.00 74.19 87 GLY A O 1
ATOM 650 N N . SER A 1 88 ? -4.482 5.757 -11.862 1.00 73.00 88 SER A N 1
ATOM 651 C CA . SER A 1 88 ? -4.107 6.810 -12.828 1.00 73.00 88 SER A CA 1
ATOM 652 C C . SER A 1 88 ? -2.965 6.416 -13.775 1.00 73.00 88 SER A C 1
ATOM 654 O O . SER A 1 88 ? -2.511 7.233 -14.576 1.00 73.00 88 SER A O 1
ATOM 656 N N . GLY A 1 89 ? -2.522 5.157 -13.711 1.00 70.00 89 GLY A N 1
ATOM 657 C CA . GLY A 1 89 ? -1.347 4.662 -14.422 1.00 70.00 89 GLY A CA 1
ATOM 658 C C . GLY A 1 89 ? -0.020 5.017 -13.736 1.00 70.00 89 GLY A C 1
ATOM 659 O O . GLY A 1 89 ? 0.077 5.921 -12.908 1.00 70.00 89 GLY A O 1
ATOM 660 N N . GLY A 1 90 ? 1.037 4.287 -14.094 1.00 80.56 90 GLY A N 1
ATOM 661 C CA . GLY A 1 90 ? 2.361 4.436 -13.485 1.00 80.56 90 GLY A CA 1
ATOM 662 C C . GLY A 1 90 ? 2.577 3.487 -12.306 1.00 80.56 90 GLY A C 1
ATOM 663 O O . GLY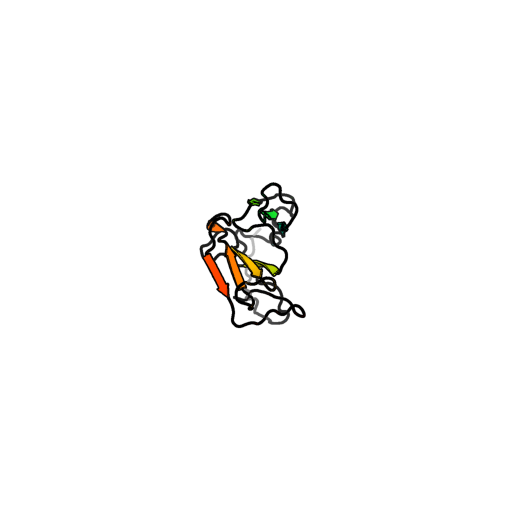 A 1 90 ? 2.214 2.316 -12.384 1.00 80.56 90 GLY A O 1
ATOM 664 N N . LYS A 1 91 ? 3.224 3.977 -11.238 1.00 86.19 91 LYS A N 1
ATOM 665 C CA . LYS A 1 91 ? 3.547 3.164 -10.052 1.00 86.19 91 LYS A CA 1
ATOM 666 C C . LYS A 1 91 ? 2.257 2.674 -9.375 1.00 86.19 91 LYS A C 1
ATOM 668 O O . LYS A 1 91 ? 1.305 3.453 -9.348 1.00 86.19 91 LYS A O 1
ATOM 673 N N . PRO A 1 92 ? 2.232 1.457 -8.795 1.00 91.19 92 PRO A N 1
ATOM 674 C CA . PRO A 1 92 ? 1.122 1.012 -7.948 1.00 91.19 92 PRO A CA 1
ATOM 675 C C . PRO A 1 92 ? 0.776 2.053 -6.879 1.00 91.19 92 PRO A C 1
ATOM 677 O O . PRO A 1 92 ? 1.667 2.745 -6.387 1.00 91.19 92 PRO A O 1
ATOM 680 N N . ASP A 1 93 ? -0.492 2.131 -6.487 1.00 95.50 93 ASP A N 1
ATOM 681 C CA . ASP A 1 93 ? -0.906 2.975 -5.366 1.00 95.50 93 ASP A CA 1
ATOM 682 C C . ASP A 1 93 ? -0.616 2.251 -4.038 1.00 95.50 93 ASP A C 1
ATOM 684 O O . ASP A 1 93 ? -0.734 1.025 -3.942 1.00 95.50 93 ASP A O 1
ATOM 688 N N . LEU A 1 94 ? -0.218 3.008 -3.012 1.00 97.12 94 LEU A N 1
ATOM 689 C CA . LEU A 1 94 ? 0.055 2.489 -1.670 1.00 97.12 94 LEU A CA 1
ATOM 690 C C . LEU A 1 94 ? -1.235 2.485 -0.856 1.00 97.12 94 LEU A C 1
ATOM 692 O O . LEU A 1 94 ? -1.838 3.540 -0.652 1.00 97.12 94 LEU A O 1
ATOM 696 N N . VAL A 1 95 ? -1.617 1.322 -0.345 1.00 97.81 95 VAL A N 1
ATOM 697 C CA . VAL A 1 95 ? -2.811 1.137 0.481 1.00 97.81 95 VAL A CA 1
ATOM 698 C C . VAL A 1 95 ? -2.400 0.858 1.919 1.00 97.81 95 VAL A C 1
ATOM 700 O O . VAL A 1 95 ? -1.534 0.026 2.184 1.00 97.81 95 VAL A O 1
ATOM 703 N N . PHE A 1 96 ? -3.072 1.523 2.848 1.00 98.19 96 PHE A N 1
ATOM 704 C CA . PHE A 1 96 ? -3.065 1.209 4.262 1.00 98.19 96 PHE A CA 1
ATOM 705 C C . PHE A 1 96 ? -4.487 0.856 4.700 1.00 98.19 96 PHE A C 1
ATOM 707 O O . PHE A 1 96 ? -5.426 1.626 4.504 1.00 98.19 96 PHE A O 1
ATOM 714 N N . ILE A 1 97 ? -4.651 -0.335 5.259 1.00 97.38 97 ILE A N 1
ATOM 715 C CA . ILE A 1 97 ? -5.892 -0.795 5.875 1.00 97.38 97 ILE A CA 1
ATOM 716 C C . ILE A 1 97 ? -5.667 -0.703 7.379 1.00 97.38 97 ILE A C 1
ATOM 718 O O . ILE A 1 97 ? -5.033 -1.580 7.966 1.00 97.38 97 ILE A O 1
ATOM 722 N N . LYS A 1 98 ? -6.122 0.392 7.988 1.00 96.94 98 LYS A N 1
ATOM 723 C CA . LYS A 1 98 ? -5.945 0.665 9.415 1.00 96.94 98 LYS A CA 1
ATOM 724 C C . LYS A 1 98 ? -7.005 -0.098 10.204 1.00 96.94 98 LYS A C 1
ATOM 726 O O . LYS A 1 98 ? -8.194 0.075 9.949 1.00 96.94 98 LYS A O 1
ATOM 731 N N . THR A 1 99 ? -6.582 -0.943 11.140 1.00 96.44 99 THR A N 1
ATOM 732 C CA . THR A 1 99 ? -7.460 -1.891 11.857 1.00 96.44 99 THR A CA 1
ATOM 733 C C . THR A 1 99 ? -7.446 -1.695 13.369 1.00 96.44 99 THR A C 1
ATOM 735 O O . THR A 1 99 ? -8.152 -2.383 14.099 1.00 96.44 99 THR A O 1
ATOM 738 N N . SER A 1 100 ? -6.643 -0.764 13.878 1.00 94.31 100 SER A N 1
ATOM 739 C CA . SER A 1 100 ? -6.664 -0.349 15.278 1.00 94.31 100 SER A CA 1
ATOM 740 C C . SER A 1 100 ? -6.289 1.128 15.400 1.00 94.31 100 SER A C 1
ATOM 742 O O . SER A 1 100 ? -5.820 1.735 14.442 1.00 94.31 100 SER A O 1
ATOM 744 N N . ASN A 1 101 ? -6.596 1.741 16.549 1.00 93.50 101 ASN A N 1
ATOM 745 C CA . ASN A 1 101 ? -6.485 3.194 16.775 1.00 93.50 101 ASN A CA 1
ATOM 746 C C . ASN A 1 101 ? -7.192 4.053 15.706 1.00 93.50 101 ASN A C 1
ATOM 748 O O . ASN A 1 101 ? -6.775 5.170 15.402 1.00 93.50 101 ASN A O 1
ATOM 752 N N . THR A 1 102 ? -8.266 3.526 15.124 1.00 94.44 102 THR A N 1
ATOM 753 C CA . THR A 1 102 ? -9.091 4.195 14.116 1.00 94.44 102 THR A CA 1
ATOM 754 C C . THR A 1 102 ? -10.024 5.200 14.800 1.00 94.44 102 THR A C 1
ATOM 756 O O . THR A 1 102 ? -10.849 4.769 15.618 1.00 94.44 102 THR A O 1
ATOM 759 N N . PRO A 1 103 ? -9.968 6.506 14.481 1.00 92.50 103 PRO A N 1
ATOM 760 C CA . PRO A 1 103 ? -10.882 7.498 15.053 1.00 92.50 103 PRO A CA 1
ATOM 761 C C . PRO A 1 103 ? -12.364 7.176 14.819 1.00 92.50 103 PRO A C 1
ATOM 763 O O . PRO A 1 103 ? -13.211 7.539 15.633 1.00 92.50 103 PRO A O 1
ATOM 766 N N . SER A 1 104 ? -12.682 6.471 13.731 1.00 94.94 104 SER A N 1
ATOM 767 C CA . SER A 1 104 ? -14.048 6.053 13.394 1.00 94.94 104 SER A CA 1
ATOM 768 C C . SER A 1 104 ? -14.580 4.857 14.198 1.00 94.94 104 SER A C 1
ATOM 770 O O . SER A 1 104 ? -15.773 4.558 14.130 1.00 94.94 104 SER A O 1
ATOM 772 N N . GLY A 1 105 ? -13.716 4.141 14.928 1.00 95.38 105 GLY A N 1
A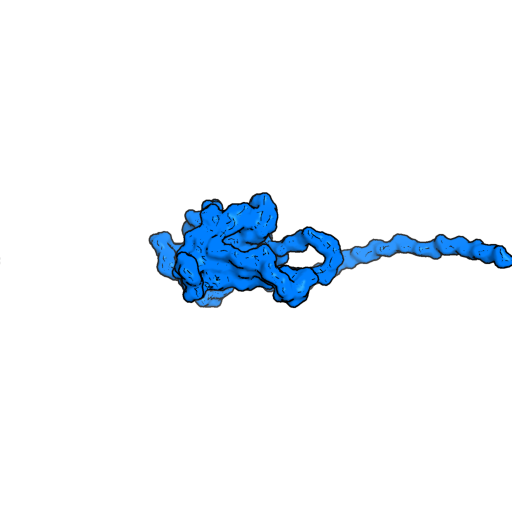TOM 773 C CA . GLY A 1 105 ? -14.048 2.858 15.562 1.00 95.38 105 GLY A CA 1
ATOM 774 C C . GLY A 1 105 ? -14.297 1.703 14.577 1.00 95.38 105 GLY A C 1
ATOM 775 O O . GLY A 1 105 ? -14.793 0.651 14.982 1.00 95.38 105 GLY A O 1
ATOM 776 N N . ARG A 1 106 ? -13.978 1.895 13.293 1.00 97.50 106 ARG A N 1
ATOM 777 C CA . ARG A 1 106 ? -14.123 0.926 12.201 1.00 97.50 106 ARG A CA 1
ATOM 778 C C . ARG A 1 106 ? -12.820 0.835 11.423 1.00 97.50 106 ARG A C 1
ATOM 780 O O . ARG A 1 106 ? -12.020 1.762 11.477 1.00 97.50 106 ARG A O 1
ATOM 787 N N . VAL A 1 107 ? -12.649 -0.234 10.649 1.00 97.69 107 VAL A N 1
ATOM 788 C CA . VAL A 1 107 ? -11.506 -0.348 9.733 1.00 97.69 107 VAL A CA 1
ATOM 789 C C . VAL A 1 107 ? -11.536 0.826 8.761 1.00 97.69 107 VAL A C 1
ATOM 791 O O . VAL A 1 107 ? -12.592 1.121 8.198 1.00 97.69 107 VAL A O 1
ATOM 794 N N . GLU A 1 108 ? -10.400 1.479 8.539 1.00 98.00 108 GLU A N 1
ATOM 795 C CA . GLU A 1 108 ? -10.267 2.609 7.615 1.00 98.00 108 GLU A CA 1
ATOM 796 C C . GLU A 1 108 ? -9.362 2.242 6.440 1.00 98.00 108 GLU A C 1
ATOM 798 O O . GLU A 1 108 ? -8.309 1.627 6.618 1.00 98.00 108 GLU A O 1
ATOM 803 N N . VAL A 1 109 ? -9.762 2.642 5.233 1.00 98.00 109 VAL A N 1
ATOM 804 C CA . VAL A 1 109 ? -8.958 2.481 4.019 1.00 98.00 109 VAL A CA 1
ATOM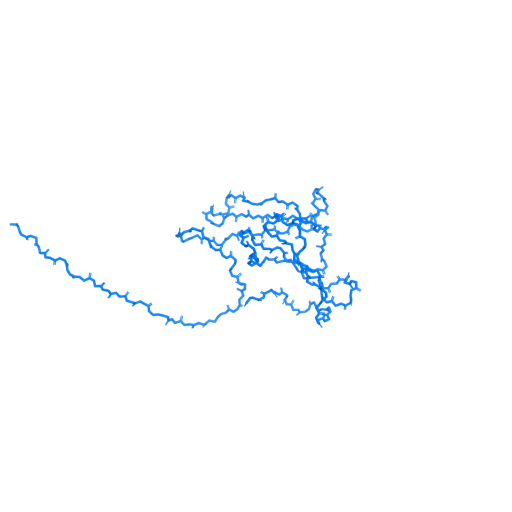 805 C C . VAL A 1 109 ? -8.345 3.813 3.641 1.00 98.00 109 VAL A C 1
ATOM 807 O O . VAL A 1 109 ? -9.010 4.847 3.535 1.00 98.00 109 VAL A O 1
ATOM 810 N N . HIS A 1 110 ? -7.047 3.740 3.396 1.00 98.19 110 HIS A N 1
ATOM 811 C CA . HIS A 1 110 ? -6.176 4.871 3.209 1.00 98.19 110 HIS A CA 1
ATOM 812 C C . HIS A 1 110 ? -5.309 4.631 1.964 1.00 98.19 110 HIS A C 1
ATOM 814 O O . HIS A 1 110 ? -4.418 3.796 2.002 1.00 98.19 110 HIS A O 1
ATOM 820 N N . ILE A 1 111 ? -5.496 5.371 0.865 1.00 97.56 111 ILE A N 1
ATOM 821 C CA . ILE A 1 111 ? -4.758 5.151 -0.401 1.00 97.56 111 ILE A CA 1
ATOM 822 C C . ILE A 1 111 ? -3.952 6.387 -0.800 1.00 97.56 111 ILE A C 1
ATOM 824 O O . ILE A 1 111 ? -4.505 7.481 -0.896 1.00 97.56 111 ILE A O 1
ATOM 828 N N . ALA A 1 112 ? -2.647 6.219 -1.020 1.00 97.50 112 ALA A N 1
ATOM 829 C CA . ALA A 1 112 ? -1.760 7.245 -1.559 1.00 97.50 112 ALA A CA 1
ATOM 830 C C . ALA A 1 112 ? -1.384 6.926 -3.012 1.00 97.50 112 ALA A C 1
ATOM 832 O O . ALA A 1 112 ? -0.947 5.818 -3.321 1.00 97.50 112 ALA A O 1
ATOM 833 N N . SER A 1 113 ? -1.522 7.916 -3.891 1.00 95.56 113 SER A N 1
ATOM 834 C CA . SER A 1 113 ? -1.318 7.749 -5.332 1.00 95.56 113 SER A CA 1
ATOM 835 C C . SER A 1 113 ? 0.150 7.480 -5.682 1.00 95.56 113 SER A C 1
ATOM 837 O O . SER A 1 113 ? 1.030 8.292 -5.375 1.00 95.56 113 SER A O 1
ATOM 839 N N . GLY A 1 114 ? 0.419 6.398 -6.407 1.00 93.25 114 GLY A N 1
ATOM 840 C CA . GLY A 1 114 ? 1.734 6.080 -6.954 1.00 93.25 114 GLY A CA 1
ATOM 841 C C . GLY A 1 114 ? 2.190 7.075 -8.025 1.00 93.25 114 GLY A C 1
ATOM 842 O O . GLY A 1 114 ? 3.379 7.404 -8.094 1.00 93.25 114 GLY A O 1
ATOM 843 N N . SER A 1 115 ? 1.263 7.639 -8.811 1.00 90.25 115 SER A N 1
ATOM 844 C CA . SER A 1 115 ? 1.574 8.686 -9.800 1.00 90.25 115 SER A CA 1
ATOM 845 C C . SER A 1 115 ? 2.023 9.997 -9.144 1.00 90.25 115 SER A C 1
ATOM 847 O O . SER A 1 115 ? 2.853 10.713 -9.704 1.00 90.25 115 SER A O 1
ATOM 849 N N . SER A 1 116 ? 1.584 10.257 -7.908 1.00 93.50 116 SER A N 1
ATOM 850 C CA . SER A 1 116 ? 2.044 11.380 -7.079 1.00 93.50 116 SER A CA 1
ATOM 851 C C . SER A 1 116 ? 3.359 11.118 -6.326 1.00 93.50 116 SER A C 1
ATOM 853 O O . SER A 1 116 ? 3.749 11.927 -5.488 1.00 93.50 116 SER A O 1
ATOM 855 N N . ASN A 1 117 ? 4.031 9.981 -6.561 1.00 93.12 117 ASN A N 1
ATOM 856 C CA . ASN A 1 117 ? 5.105 9.467 -5.695 1.00 93.12 117 ASN A CA 1
ATOM 857 C C . ASN A 1 117 ? 4.668 9.361 -4.223 1.00 93.12 117 ASN A C 1
ATOM 859 O O . ASN A 1 117 ? 5.424 9.701 -3.311 1.00 93.12 117 ASN A O 1
ATOM 863 N N . TYR A 1 118 ? 3.433 8.906 -4.002 1.00 96.81 118 TYR A N 1
ATOM 864 C CA . TYR A 1 118 ? 2.821 8.701 -2.688 1.00 96.81 118 TYR A CA 1
ATOM 865 C C . TYR A 1 118 ? 2.717 9.970 -1.829 1.00 96.81 118 TYR A C 1
ATOM 867 O O . TYR A 1 118 ? 2.686 9.882 -0.601 1.00 96.81 118 TYR A O 1
ATOM 875 N N . GLN A 1 119 ? 2.668 11.150 -2.455 1.00 97.69 119 GLN A N 1
ATOM 876 C CA . GLN A 1 119 ? 2.530 12.432 -1.752 1.00 97.69 119 GLN A CA 1
ATOM 877 C C . GLN A 1 119 ? 1.076 12.900 -1.635 1.00 97.69 119 GLN A C 1
ATOM 879 O O . GLN A 1 119 ? 0.773 13.743 -0.794 1.00 97.69 119 GLN A O 1
ATOM 884 N N . GLN A 1 120 ? 0.167 12.346 -2.439 1.00 96.81 120 GLN A N 1
ATOM 885 C CA . GLN A 1 120 ? -1.256 12.667 -2.405 1.00 96.81 120 GLN A CA 1
ATOM 886 C C . GLN A 1 120 ? -2.076 11.487 -1.878 1.00 96.81 120 GLN A C 1
ATOM 888 O O . GLN A 1 120 ? -2.043 10.395 -2.450 1.00 96.81 120 GLN A O 1
ATOM 893 N N . ARG A 1 121 ? -2.860 11.733 -0.821 1.00 97.38 121 ARG A N 1
ATOM 894 C CA . ARG A 1 121 ? -3.929 10.842 -0.351 1.00 97.38 121 ARG A CA 1
ATOM 895 C C . ARG A 1 121 ? -5.126 10.974 -1.300 1.00 97.38 121 ARG A C 1
ATOM 897 O O . ARG A 1 121 ? -5.594 12.085 -1.536 1.00 97.38 121 ARG A O 1
ATOM 904 N N . ILE A 1 122 ? -5.585 9.867 -1.878 1.00 96.44 122 ILE A N 1
ATOM 905 C CA . ILE A 1 122 ? -6.715 9.830 -2.824 1.00 96.44 122 ILE A CA 1
ATOM 906 C C . ILE A 1 122 ? -7.956 9.134 -2.251 1.00 96.44 122 ILE A C 1
ATOM 908 O O . ILE A 1 122 ? -9.055 9.352 -2.750 1.00 96.44 122 ILE A O 1
ATOM 912 N N . VAL A 1 123 ? -7.798 8.340 -1.187 1.00 97.38 123 VAL A N 1
ATOM 913 C CA . VAL A 1 123 ? -8.899 7.742 -0.415 1.00 97.38 123 VAL A CA 1
ATOM 914 C C . VAL A 1 123 ? -8.532 7.768 1.063 1.00 97.38 123 VAL A C 1
ATOM 916 O O . VAL A 1 123 ? -7.444 7.312 1.417 1.00 97.38 123 VAL A O 1
ATOM 919 N N . GLU A 1 124 ? -9.440 8.274 1.899 1.00 97.81 124 GLU A N 1
ATOM 920 C CA . GLU A 1 124 ? -9.331 8.319 3.367 1.00 97.81 124 GLU A CA 1
ATOM 921 C C . GLU A 1 124 ? -10.729 8.152 3.970 1.00 97.81 124 GLU A C 1
ATOM 923 O O . GLU A 1 124 ? -11.437 9.133 4.199 1.00 97.81 124 GLU A O 1
ATOM 928 N N . VAL A 1 125 ? -11.184 6.909 4.138 1.00 98.06 125 VAL A N 1
ATOM 929 C CA . VAL A 1 125 ? -12.573 6.640 4.544 1.00 98.06 125 VAL A CA 1
ATOM 930 C C . VAL A 1 125 ? -12.679 5.491 5.546 1.00 98.06 125 VAL A C 1
ATOM 932 O O . VAL A 1 125 ? -11.949 4.503 5.425 1.00 98.06 125 VAL A O 1
ATOM 935 N N . PRO A 1 126 ? -13.620 5.560 6.505 1.00 98.19 126 PRO A N 1
ATOM 936 C CA . PRO A 1 126 ? -14.027 4.387 7.261 1.00 98.19 126 PRO A CA 1
ATOM 937 C C . PRO A 1 126 ? -14.782 3.407 6.362 1.00 98.19 126 PRO A C 1
ATOM 939 O O . PRO A 1 126 ? -15.475 3.792 5.418 1.00 98.19 126 PRO A O 1
ATOM 942 N N . THR A 1 127 ? -14.678 2.127 6.684 1.00 97.56 127 THR A N 1
ATOM 943 C CA . THR A 1 127 ? -15.405 1.048 6.017 1.00 97.56 127 THR A CA 1
ATOM 944 C C . THR A 1 127 ? -16.610 0.606 6.846 1.00 97.56 127 THR A C 1
ATOM 946 O O . THR A 1 127 ? -16.871 1.113 7.936 1.00 97.56 127 THR A O 1
ATOM 949 N N . THR A 1 128 ? -17.357 -0.375 6.338 1.00 97.38 128 THR A N 1
ATOM 950 C CA . THR A 1 128 ? -18.444 -1.020 7.088 1.00 97.38 128 THR A CA 1
ATOM 951 C C . THR A 1 128 ? -17.940 -2.027 8.131 1.00 97.38 128 THR A C 1
ATOM 953 O O . THR A 1 128 ? -18.698 -2.444 9.006 1.00 97.38 128 THR A O 1
ATOM 956 N N . PHE A 1 129 ? -16.665 -2.417 8.080 1.00 97.25 129 PHE A N 1
ATOM 957 C CA . PHE A 1 129 ? -16.121 -3.453 8.951 1.00 97.25 129 PHE A CA 1
ATOM 958 C C . PHE A 1 129 ? -15.765 -2.898 10.328 1.00 97.25 129 PHE A C 1
ATOM 960 O O . PHE A 1 129 ? -15.258 -1.782 10.465 1.00 97.25 129 PHE A O 1
ATOM 967 N N . VAL A 1 130 ? -16.045 -3.685 11.363 1.00 94.88 130 VAL A N 1
ATOM 968 C CA . VAL A 1 130 ? -15.453 -3.464 12.684 1.00 94.88 130 VAL A CA 1
ATOM 969 C C . VAL A 1 130 ? -13.988 -3.897 12.656 1.00 94.88 130 VAL A C 1
ATOM 971 O O . VAL A 1 130 ? -13.555 -4.601 11.747 1.00 94.88 130 VAL A O 1
ATOM 974 N N . ASN A 1 131 ? -13.215 -3.441 13.635 1.00 89.88 131 ASN A N 1
ATOM 975 C CA . ASN A 1 131 ? -11.805 -3.793 13.748 1.00 89.88 131 ASN A CA 1
ATOM 976 C C . ASN A 1 131 ? -11.640 -5.283 14.085 1.00 89.88 131 ASN A C 1
ATOM 978 O O . ASN A 1 131 ? -11.983 -5.707 15.187 1.00 89.88 131 ASN A O 1
ATOM 982 N N . GLU A 1 132 ? -11.093 -6.051 13.141 1.00 86.19 132 GLU A N 1
ATOM 983 C CA . GLU A 1 132 ? -10.827 -7.491 13.256 1.00 86.19 132 GLU A CA 1
ATOM 984 C C . GLU A 1 132 ? -9.351 -7.787 12.944 1.00 86.19 132 GLU A C 1
ATOM 986 O O . GLU A 1 132 ? -8.736 -7.152 12.077 1.00 86.19 132 GLU A O 1
ATOM 991 N N . ASN A 1 133 ? -8.767 -8.739 13.677 1.00 84.25 133 ASN A N 1
ATOM 992 C CA . ASN A 1 133 ? -7.339 -9.078 13.628 1.00 84.25 133 ASN A CA 1
ATOM 993 C C . ASN A 1 133 ? -7.056 -10.592 13.558 1.00 84.25 133 ASN A C 1
ATOM 995 O O . ASN A 1 133 ? -5.913 -11.011 13.732 1.00 84.25 133 ASN A O 1
ATOM 999 N N . ASP A 1 134 ? -8.076 -11.402 13.282 1.00 88.88 134 ASP A N 1
ATOM 1000 C CA . ASP A 1 134 ? -8.032 -12.863 13.153 1.00 88.88 134 ASP A CA 1
ATOM 1001 C C . ASP A 1 134 ? -8.107 -13.346 11.689 1.00 88.88 134 ASP A C 1
ATOM 1003 O O . ASP A 1 134 ? -8.244 -14.541 11.422 1.00 88.88 134 ASP A O 1
ATOM 1007 N N . GLY A 1 135 ? -7.960 -12.425 10.733 1.00 90.81 135 GLY A N 1
ATOM 1008 C CA . GLY A 1 135 ? -7.971 -12.689 9.297 1.00 90.81 135 GLY A CA 1
ATOM 1009 C C . GLY A 1 135 ? -6.845 -11.986 8.538 1.00 90.81 135 GLY A C 1
ATOM 1010 O O . GLY A 1 135 ? -5.925 -11.408 9.115 1.00 90.81 135 GLY A O 1
ATOM 1011 N N . THR A 1 136 ? -6.912 -12.045 7.208 1.00 92.25 136 THR A N 1
ATOM 1012 C CA . THR A 1 136 ? -6.004 -11.309 6.316 1.00 92.25 136 THR A CA 1
ATOM 1013 C C . THR A 1 136 ? -6.784 -10.238 5.571 1.00 92.25 136 THR A C 1
ATOM 1015 O O . THR A 1 136 ? -7.770 -10.540 4.903 1.00 92.25 136 THR A O 1
ATOM 1018 N N . TRP A 1 137 ? -6.314 -8.997 5.656 1.00 91.94 137 TRP A N 1
ATOM 1019 C CA . TRP A 1 137 ? -6.841 -7.890 4.871 1.00 91.94 137 TRP A CA 1
ATOM 1020 C C . TRP A 1 137 ? -6.138 -7.838 3.514 1.00 91.94 137 TRP A C 1
ATOM 1022 O O . TRP A 1 137 ? -4.910 -7.777 3.447 1.00 91.94 137 TRP A O 1
ATOM 1032 N N . CYS A 1 138 ? -6.909 -7.853 2.431 1.00 91.44 138 CYS A N 1
ATOM 1033 C CA . CYS A 1 138 ? -6.413 -7.681 1.070 1.00 91.44 138 CYS A CA 1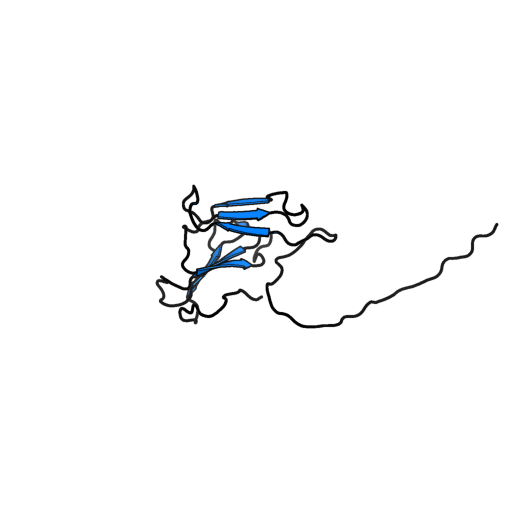
ATOM 1034 C C . CYS A 1 138 ? -7.350 -6.772 0.266 1.00 91.44 138 CYS A C 1
ATOM 1036 O O . CYS A 1 138 ? -8.508 -6.569 0.631 1.00 91.44 138 CYS A O 1
ATOM 1038 N N . MET A 1 139 ? -6.834 -6.221 -0.831 1.00 87.62 139 MET A N 1
ATOM 1039 C CA . MET A 1 139 ? -7.639 -5.528 -1.835 1.00 87.62 139 MET A CA 1
ATOM 1040 C C . MET A 1 139 ? -7.959 -6.509 -2.968 1.00 87.62 139 MET A C 1
ATOM 1042 O O . MET A 1 139 ? -7.100 -7.311 -3.340 1.00 87.62 139 MET A O 1
ATOM 1046 N N . SER A 1 140 ? -9.175 -6.437 -3.506 1.00 84.62 140 SER A N 1
ATOM 1047 C CA . SER A 1 140 ? -9.581 -7.133 -4.730 1.00 84.62 140 SER A CA 1
ATOM 1048 C C . SER A 1 140 ? -10.103 -6.106 -5.725 1.00 84.62 140 SER A C 1
ATOM 1050 O O . SER A 1 140 ? -10.892 -5.239 -5.346 1.00 84.62 140 SER A O 1
ATOM 1052 N N . ASP A 1 141 ? -9.677 -6.231 -6.973 1.00 66.62 141 ASP A N 1
ATOM 1053 C CA . ASP A 1 141 ? -10.270 -5.643 -8.178 1.00 66.62 141 ASP A CA 1
ATOM 1054 C C . ASP A 1 141 ? -11.223 -6.619 -8.880 1.00 66.62 141 ASP A C 1
ATOM 1056 O O . ASP A 1 141 ? -11.182 -7.841 -8.574 1.00 66.62 141 ASP A O 1
#

Radius of gyration: 21.18 Å; chains: 1; bounding box: 38×42×73 Å

Foldseek 3Di:
DDDDDDDDDDDDDDDDDDDDDDDDQQDDDDDDDFDGKDWDWAQDPDPVQAIWIWIAGRNVVSPDIPGTDGALHGRDDQFDWDWAHAPVDDGTKIWTFHQPPDPVQATWIWIAGVVVVRHDIPGTGGDPGGRDDPDDDDDDD

Organism: NCBI:txid64522

pLDDT: mean 81.13, std 21.82, range [32.62, 98.56]

Secondary structure (DSSP, 8-state):
--PPPP-----------------------SSS-PPPPEEEEE-SS-TTSEEEEEEE-GGGTT-SEEEEEEEEEES--SEEEEEE--TTSSSPEEEEEE-SS-TTSEEEEEEE-TTTTT-SEEEEEEEEEE---SS------

Sequence (141 aa):
MRLEPLLLAATSISLVALTSIQAYNVLNQTGSGGNPDLVFIKTSNTPSGRVEVHIASGSSNYQQRIVEVPTTFANENDGTWLMTPSGSGGKPDLVFIKTSNTPSGRVEVHIASGSSNYQQRIVEVPTTFVNENDGTWCMSD